Protein AF-A0A8T5RC63-F1 (afdb_monomer_lite)

Foldseek 3Di:
DVVVVVCVVVVPDDPDDDDDQDFDPPVVPQVVGVVCCCVPVCVPPDDPDDDDPDCPQDVPRRDDDDPDDDDDDDDDDDDDDDDDDPVCPPD

pLDDT: mean 92.61, std 4.64, range [62.06, 97.62]

Sequence (91 aa):
VIALKILKELDIKVEGNLILNAVADEETGGIFGTGWSVENPLKEIKCDFAIIGEASALSPLPKAILVGEKGHLQIKITTNGISGHSGMPSI

Secondary structure (DSSP, 8-state):
-HHHHHHHHTT---SS-------S-STT-SIIIIIHHHHTTTTTS--S-----S----SS-SS------PPP-------------TT-TT-

Radius of gyration: 23.57 Å; chains: 1; bounding box: 49×28×68 Å

Structure (mmCIF, N/CA/C/O backbone):
data_AF-A0A8T5RC63-F1
#
_entry.id   AF-A0A8T5RC63-F1
#
loop_
_atom_site.group_PDB
_atom_site.id
_atom_site.type_symbol
_atom_site.label_atom_id
_atom_site.label_alt_id
_atom_site.label_comp_id
_atom_site.label_asym_id
_atom_site.label_entity_id
_atom_site.label_seq_id
_atom_site.pdbx_PDB_ins_code
_atom_site.Cartn_x
_atom_site.Cartn_y
_atom_site.Cartn_z
_atom_site.occupancy
_atom_site.B_iso_or_equiv
_atom_site.auth_seq_id
_atom_site.auth_comp_id
_atom_site.auth_asym_id
_atom_site.auth_atom_id
_atom_site.pdbx_PDB_model_num
ATOM 1 N N . VAL A 1 1 ? -6.490 7.302 10.199 1.00 87.94 1 VAL A N 1
ATOM 2 C CA . VAL A 1 1 ? -5.844 7.376 11.540 1.00 87.94 1 VAL A CA 1
ATOM 3 C C . VAL A 1 1 ? -6.763 7.961 12.612 1.00 87.94 1 VAL A C 1
ATOM 5 O O . VAL A 1 1 ? -7.039 7.266 13.580 1.00 87.94 1 VAL A O 1
ATOM 8 N N . ILE A 1 2 ? -7.281 9.188 12.450 1.00 95.00 2 ILE A N 1
ATOM 9 C CA . ILE A 1 2 ? -8.118 9.851 13.475 1.00 95.00 2 ILE A CA 1
ATOM 10 C C . ILE A 1 2 ? -9.366 9.031 13.837 1.00 95.00 2 ILE A C 1
ATOM 12 O O . ILE A 1 2 ? -9.650 8.865 15.016 1.00 95.00 2 ILE A O 1
ATOM 16 N N . ALA A 1 3 ? -10.058 8.443 12.856 1.00 93.19 3 ALA A N 1
ATOM 17 C CA . ALA A 1 3 ? -11.234 7.607 13.115 1.00 93.19 3 ALA A CA 1
ATOM 18 C C . ALA A 1 3 ? -10.938 6.432 14.069 1.00 93.19 3 ALA A C 1
ATOM 20 O O . ALA A 1 3 ? -11.663 6.234 15.036 1.00 93.19 3 ALA A O 1
ATOM 21 N N . LEU A 1 4 ? -9.832 5.705 13.859 1.00 92.69 4 LEU A N 1
ATOM 22 C CA . LEU A 1 4 ? -9.421 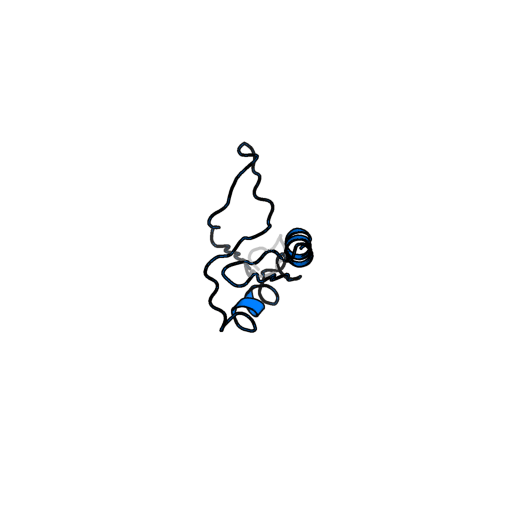4.606 14.744 1.00 92.69 4 LEU A CA 1
ATOM 23 C C . LEU A 1 4 ? -9.074 5.098 16.154 1.00 92.69 4 LEU A C 1
ATOM 25 O O . LEU A 1 4 ? -9.376 4.423 17.134 1.00 92.69 4 LEU A O 1
ATOM 29 N N . LYS A 1 5 ? -8.475 6.291 16.265 1.00 93.81 5 LYS A N 1
ATOM 30 C CA . LYS A 1 5 ? -8.198 6.923 17.560 1.00 93.81 5 LYS A CA 1
ATOM 31 C C . LYS A 1 5 ? -9.494 7.261 18.300 1.00 93.81 5 LYS A C 1
ATOM 33 O O . LYS A 1 5 ? -9.613 6.910 19.466 1.00 93.81 5 LYS A O 1
ATOM 38 N N . ILE A 1 6 ? -10.469 7.858 17.614 1.00 95.31 6 ILE A N 1
ATOM 39 C CA . ILE A 1 6 ? -11.784 8.175 18.188 1.00 95.31 6 ILE A CA 1
ATOM 40 C C . ILE A 1 6 ? -12.501 6.898 18.639 1.00 95.31 6 ILE A C 1
ATOM 42 O O . ILE A 1 6 ? -12.996 6.850 19.757 1.00 95.31 6 ILE A O 1
ATOM 46 N N . LEU A 1 7 ? -12.518 5.842 17.817 1.00 93.25 7 LEU A N 1
ATOM 47 C CA . LEU A 1 7 ? -13.134 4.561 18.194 1.00 93.25 7 LEU A CA 1
ATOM 48 C C . LEU A 1 7 ? -12.524 3.983 19.476 1.00 93.25 7 LEU A C 1
ATOM 50 O O . LEU A 1 7 ? -13.251 3.481 20.331 1.00 93.25 7 LEU A O 1
ATOM 54 N N . LYS A 1 8 ? -11.200 4.101 19.624 1.00 91.94 8 LYS A N 1
ATOM 55 C CA . LYS A 1 8 ? -10.485 3.690 20.834 1.00 91.94 8 LYS A CA 1
ATOM 56 C C . LYS A 1 8 ? -10.818 4.574 22.040 1.00 91.94 8 LYS A C 1
ATOM 58 O O . LYS A 1 8 ? -11.004 4.046 23.129 1.00 91.94 8 LYS A O 1
ATOM 63 N N . GLU A 1 9 ? -10.880 5.893 21.866 1.00 96.12 9 GLU A N 1
ATOM 64 C CA . GLU A 1 9 ? -11.216 6.847 22.938 1.00 96.12 9 GLU A CA 1
ATOM 65 C C . GLU A 1 9 ? -12.660 6.696 23.430 1.00 96.12 9 GLU A C 1
ATOM 67 O O . GLU A 1 9 ? -12.923 6.859 24.617 1.00 96.12 9 GLU A O 1
ATOM 72 N N . LEU A 1 10 ? -13.581 6.339 22.534 1.00 96.81 10 LEU A N 1
ATOM 73 C CA . LEU A 1 10 ? -14.982 6.066 22.855 1.00 96.81 10 LEU A CA 1
ATOM 74 C C . LEU A 1 10 ? -15.216 4.662 23.450 1.00 96.81 10 LEU A C 1
ATOM 76 O O . LEU A 1 10 ? -16.361 4.322 23.735 1.00 96.81 10 LEU A O 1
ATOM 80 N N . ASP A 1 11 ? -14.166 3.847 23.607 1.00 93.69 11 ASP A N 1
ATOM 81 C CA . ASP A 1 11 ? -14.221 2.438 24.033 1.00 93.69 11 ASP A CA 1
ATOM 82 C C . ASP A 1 11 ? -15.284 1.606 23.286 1.00 93.69 11 ASP A C 1
ATOM 84 O O . ASP A 1 11 ? -15.951 0.735 23.850 1.00 93.69 11 ASP A O 1
ATOM 88 N N . ILE A 1 12 ? -15.454 1.875 21.986 1.00 93.50 12 ILE A N 1
ATOM 89 C CA . ILE A 1 12 ? -16.396 1.126 21.154 1.00 93.50 12 ILE A CA 1
ATOM 90 C C . ILE A 1 12 ? -15.896 -0.314 21.039 1.00 93.50 12 ILE A C 1
ATOM 92 O O . ILE A 1 12 ? -14.829 -0.579 20.479 1.00 93.50 12 ILE A O 1
ATOM 96 N N . LYS A 1 13 ? -16.687 -1.260 21.552 1.00 89.50 13 LYS A N 1
ATOM 97 C CA . LYS A 1 13 ? -16.423 -2.688 21.374 1.00 89.50 13 LYS A CA 1
ATOM 98 C C . LYS A 1 13 ? -16.772 -3.081 19.946 1.00 89.50 13 LYS A C 1
ATOM 100 O O . LYS A 1 13 ? -17.8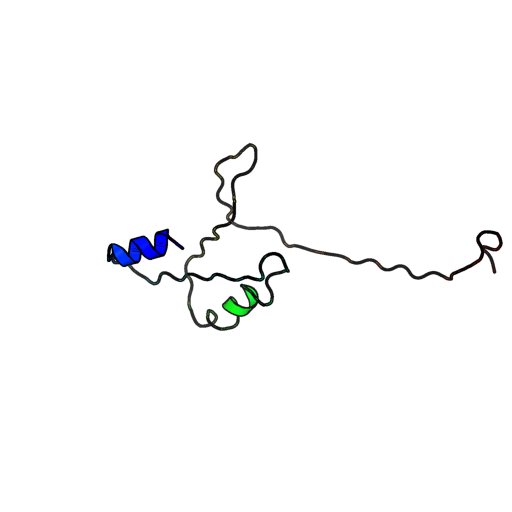90 -2.859 19.489 1.00 89.50 13 LYS A O 1
ATOM 105 N N . VAL A 1 14 ? -15.804 -3.668 19.257 1.00 87.19 14 VAL A N 1
ATOM 106 C CA . VAL A 1 14 ? -15.971 -4.224 17.917 1.00 87.19 14 VAL A CA 1
ATOM 107 C C . VAL A 1 14 ? -15.835 -5.736 17.983 1.00 87.19 14 VAL A C 1
ATOM 109 O O . VAL A 1 14 ? -15.011 -6.265 18.730 1.00 87.19 14 VAL A O 1
ATOM 112 N N . GLU A 1 15 ? -16.646 -6.437 17.199 1.00 87.88 15 GLU A N 1
ATOM 113 C CA . GLU A 1 15 ? -16.529 -7.881 17.019 1.00 87.88 15 GLU A CA 1
ATOM 114 C C . GLU A 1 15 ? -15.401 -8.151 16.012 1.00 87.88 15 GLU A C 1
ATOM 116 O O . GLU A 1 15 ? -15.630 -8.283 14.814 1.00 87.88 15 GLU A O 1
ATOM 121 N N . GLY A 1 16 ? -14.153 -8.130 16.489 1.00 89.31 16 GLY A N 1
ATOM 122 C CA . GLY A 1 16 ? -12.968 -8.404 15.673 1.00 89.31 16 GLY A CA 1
ATOM 123 C C . GLY A 1 16 ? -11.780 -7.494 15.975 1.00 89.31 16 GLY A C 1
ATOM 124 O O . GLY A 1 16 ? -11.743 -6.792 16.984 1.00 89.31 16 GLY A O 1
ATOM 125 N N . ASN A 1 17 ? -10.793 -7.515 15.077 1.00 90.75 17 ASN A N 1
ATOM 126 C CA . ASN A 1 17 ? -9.586 -6.699 15.176 1.00 90.75 17 ASN A CA 1
ATOM 127 C C . ASN A 1 17 ? -9.625 -5.554 14.160 1.00 90.75 17 ASN A C 1
ATOM 129 O O . ASN A 1 17 ? -9.948 -5.760 12.992 1.00 90.75 17 ASN A O 1
ATOM 133 N N . LEU A 1 18 ? -9.231 -4.355 14.592 1.00 92.25 18 LEU A N 1
ATOM 134 C CA . LEU A 1 18 ? -8.974 -3.226 13.700 1.00 92.25 18 LEU A CA 1
ATOM 135 C C . LEU A 1 18 ? -7.466 -3.027 13.570 1.00 92.25 18 LEU A C 1
ATOM 137 O O . LEU A 1 18 ? -6.787 -2.724 14.551 1.00 92.25 18 LEU A O 1
ATOM 141 N N . ILE A 1 19 ? -6.950 -3.180 12.352 1.00 93.38 19 ILE A N 1
ATOM 142 C CA . ILE A 1 19 ? -5.526 -3.046 12.040 1.00 93.38 19 ILE A CA 1
ATOM 143 C C . ILE A 1 19 ? -5.334 -1.809 11.166 1.00 93.38 19 ILE A C 1
ATOM 145 O O . ILE A 1 19 ? -6.014 -1.635 10.157 1.00 93.38 19 ILE A O 1
ATOM 149 N N . LEU A 1 20 ? -4.392 -0.946 11.552 1.00 94.75 20 LEU A N 1
ATOM 150 C CA . LEU A 1 20 ? -3.914 0.150 10.714 1.00 94.75 20 LEU A CA 1
ATOM 151 C C . LEU A 1 20 ? -2.565 -0.242 10.116 1.00 94.75 20 LEU A C 1
ATOM 153 O O . LEU A 1 20 ? -1.574 -0.288 10.840 1.00 94.75 20 LEU A O 1
ATOM 157 N N . ASN A 1 21 ? -2.523 -0.470 8.806 1.00 95.75 21 ASN A N 1
ATOM 158 C CA . ASN A 1 21 ? -1.273 -0.595 8.063 1.00 95.75 21 ASN A CA 1
ATOM 159 C C . ASN A 1 21 ? -1.003 0.726 7.333 1.00 95.75 21 ASN A C 1
ATOM 161 O O . ASN A 1 21 ? -1.743 1.087 6.422 1.00 95.75 21 ASN A O 1
ATOM 165 N N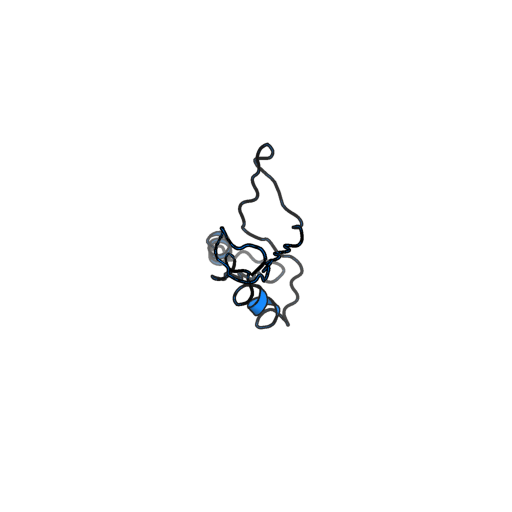 . ALA A 1 22 ? 0.022 1.460 7.762 1.00 95.38 22 ALA A N 1
ATOM 166 C CA . ALA A 1 22 ? 0.459 2.702 7.134 1.00 95.38 22 ALA A CA 1
ATOM 167 C C . ALA A 1 22 ? 1.922 2.549 6.716 1.00 95.38 22 ALA A C 1
ATOM 169 O O . ALA A 1 22 ? 2.757 2.162 7.533 1.00 95.38 22 ALA A O 1
ATOM 170 N N . VAL A 1 23 ? 2.218 2.842 5.453 1.00 95.88 23 VAL A N 1
ATOM 171 C CA . VAL A 1 23 ? 3.538 2.649 4.842 1.00 95.88 23 VAL A CA 1
ATOM 172 C C . VAL A 1 23 ? 3.960 3.918 4.106 1.00 95.88 23 VAL A C 1
ATOM 174 O O . VAL A 1 23 ? 3.111 4.723 3.735 1.00 95.88 23 VAL A O 1
ATOM 177 N N . ALA A 1 24 ? 5.266 4.114 3.924 1.00 95.25 24 ALA A N 1
ATOM 178 C CA . ALA A 1 24 ? 5.814 5.281 3.223 1.00 95.25 24 ALA A CA 1
ATOM 179 C C . ALA A 1 24 ? 6.152 5.006 1.745 1.00 95.25 24 ALA A C 1
ATOM 181 O O . ALA A 1 24 ? 6.260 5.938 0.958 1.00 95.25 24 ALA A O 1
ATOM 182 N N . ASP A 1 25 ? 6.335 3.736 1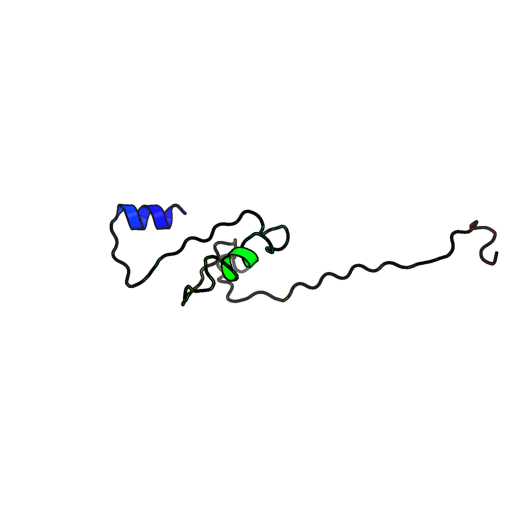.383 1.00 95.94 25 ASP A N 1
ATOM 183 C CA . ASP A 1 25 ? 6.638 3.273 0.027 1.00 95.94 25 ASP A CA 1
ATOM 184 C C . ASP A 1 25 ? 5.351 2.735 -0.601 1.00 95.94 25 ASP A C 1
ATOM 186 O O . ASP A 1 25 ? 5.108 1.535 -0.574 1.00 95.94 25 ASP A O 1
ATOM 190 N N . GLU A 1 26 ? 4.477 3.623 -1.062 1.00 94.94 26 GLU A N 1
ATOM 191 C CA . GLU A 1 26 ? 3.314 3.270 -1.892 1.00 94.94 26 GLU A CA 1
ATOM 192 C C . GLU A 1 26 ? 3.597 3.741 -3.327 1.00 94.94 26 GLU A C 1
ATOM 194 O O . GLU A 1 26 ? 3.750 2.923 -4.235 1.00 94.94 26 GLU A O 1
ATOM 199 N N . GLU A 1 27 ? 3.900 5.033 -3.461 1.00 93.06 27 GLU A N 1
ATOM 200 C CA . GLU A 1 27 ? 4.181 5.733 -4.722 1.00 93.06 27 GLU A CA 1
ATOM 201 C C . GLU A 1 27 ? 5.414 5.211 -5.486 1.00 93.06 27 GLU A C 1
ATOM 203 O O . GLU A 1 27 ? 5.585 5.469 -6.679 1.00 93.06 27 GLU A O 1
ATOM 208 N N . THR A 1 28 ? 6.314 4.486 -4.811 1.00 91.81 28 THR A N 1
ATOM 209 C CA . THR A 1 28 ? 7.538 3.916 -5.404 1.00 91.81 28 THR A CA 1
ATOM 210 C C . THR A 1 28 ? 7.435 2.423 -5.720 1.00 91.81 28 THR A C 1
ATOM 212 O O . THR A 1 28 ? 8.431 1.794 -6.085 1.00 91.81 28 THR A O 1
ATOM 215 N N . GLY A 1 29 ? 6.221 1.868 -5.668 1.00 89.88 29 GLY A N 1
ATOM 216 C CA . GLY A 1 29 ? 5.912 0.512 -6.121 1.00 89.88 29 GLY A CA 1
ATOM 217 C C . GLY A 1 29 ? 5.603 -0.484 -5.006 1.00 89.88 29 GLY A C 1
ATOM 218 O O . GLY A 1 29 ? 5.309 -1.639 -5.306 1.00 89.88 29 GLY A O 1
ATOM 219 N N . GLY A 1 30 ? 5.638 -0.084 -3.733 1.00 94.50 3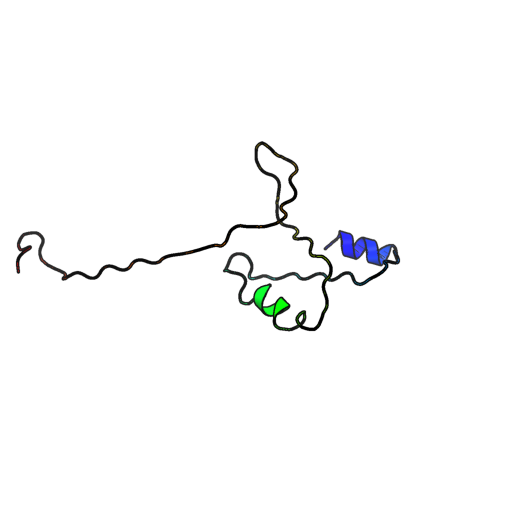0 GLY A N 1
ATOM 220 C CA . GLY A 1 30 ? 5.021 -0.882 -2.671 1.00 94.50 30 GLY A CA 1
ATOM 221 C C . GLY A 1 30 ? 5.858 -2.032 -2.117 1.00 94.50 30 GLY A C 1
ATOM 222 O O . GLY A 1 30 ? 5.385 -2.719 -1.210 1.00 94.50 30 GLY A O 1
ATOM 223 N N . ILE A 1 31 ? 7.067 -2.272 -2.635 1.00 96.00 31 ILE A N 1
ATOM 224 C CA . ILE A 1 31 ? 7.860 -3.474 -2.323 1.00 96.00 31 ILE A CA 1
ATOM 225 C C . ILE A 1 31 ? 8.289 -3.481 -0.852 1.00 96.00 31 ILE A C 1
ATOM 227 O O . ILE A 1 31 ? 8.117 -4.489 -0.168 1.00 96.00 31 ILE A O 1
ATOM 231 N N . PHE A 1 32 ? 8.813 -2.362 -0.353 1.00 96.56 32 PHE A N 1
ATOM 232 C CA . PHE A 1 32 ? 9.238 -2.203 1.040 1.00 96.56 32 PHE A CA 1
ATOM 233 C C . PHE A 1 32 ? 8.142 -1.599 1.928 1.00 96.56 32 PHE A C 1
ATOM 235 O O . PHE A 1 32 ? 8.306 -1.527 3.145 1.00 96.56 32 PHE A O 1
ATOM 242 N N . GLY A 1 33 ? 7.025 -1.179 1.332 1.00 97.25 33 GLY A N 1
ATOM 243 C CA . GLY A 1 33 ? 5.813 -0.761 2.023 1.00 97.25 33 GLY A CA 1
ATOM 244 C C . GLY A 1 33 ? 4.849 -1.925 2.247 1.00 97.25 33 GLY A C 1
ATOM 245 O O . GLY A 1 33 ? 5.134 -2.870 2.984 1.00 97.25 33 GLY A O 1
ATOM 246 N N . THR A 1 34 ? 3.668 -1.843 1.630 1.00 96.75 34 THR A N 1
ATOM 247 C CA . THR A 1 34 ? 2.578 -2.806 1.858 1.00 96.75 34 THR A CA 1
ATOM 248 C C . THR A 1 34 ? 2.960 -4.231 1.461 1.00 96.75 34 THR A C 1
ATOM 250 O O . THR A 1 34 ? 2.558 -5.165 2.153 1.00 96.75 34 THR A O 1
ATOM 253 N N . GLY A 1 35 ? 3.767 -4.412 0.409 1.00 96.56 35 GLY A N 1
ATOM 254 C CA . GLY A 1 35 ? 4.259 -5.725 -0.010 1.00 96.56 35 GLY A CA 1
ATOM 255 C C . GLY A 1 35 ? 5.033 -6.426 1.106 1.00 96.56 35 GLY A C 1
ATOM 256 O O . GLY A 1 35 ? 4.729 -7.566 1.453 1.00 96.56 35 GLY A O 1
ATOM 257 N N . TRP A 1 36 ? 5.959 -5.716 1.756 1.00 97.62 36 TRP A N 1
ATOM 258 C CA . TRP A 1 36 ? 6.668 -6.246 2.918 1.00 97.62 36 TRP A CA 1
ATOM 259 C C . TRP A 1 36 ? 5.727 -6.518 4.099 1.00 97.62 36 TRP A C 1
ATOM 261 O O . TRP A 1 36 ? 5.840 -7.575 4.721 1.00 97.62 36 TRP A O 1
ATOM 271 N N . SER A 1 37 ? 4.776 -5.618 4.392 1.00 97.19 37 SER A N 1
ATOM 272 C CA . SER A 1 37 ? 3.801 -5.815 5.477 1.00 97.19 37 SER A CA 1
ATOM 273 C C . SER A 1 37 ? 3.005 -7.114 5.315 1.00 97.19 37 SER A C 1
ATOM 275 O O . SER A 1 37 ? 2.861 -7.860 6.283 1.00 97.19 37 SER A O 1
ATOM 277 N N . VAL A 1 38 ? 2.512 -7.396 4.104 1.00 96.00 38 VAL A N 1
ATOM 278 C CA . VAL A 1 38 ? 1.723 -8.602 3.792 1.00 96.00 38 VAL A CA 1
ATOM 279 C C . VAL A 1 38 ? 2.557 -9.873 3.937 1.00 96.00 38 VAL A C 1
ATOM 281 O O . VAL A 1 38 ? 2.091 -10.838 4.531 1.00 96.00 38 VAL A O 1
ATOM 284 N N . GLU A 1 39 ? 3.802 -9.861 3.467 1.00 97.12 39 GLU A N 1
ATOM 285 C CA . GLU A 1 39 ? 4.681 -11.037 3.514 1.00 97.12 39 GLU A CA 1
ATOM 286 C C . GLU A 1 39 ? 5.353 -11.263 4.879 1.00 97.12 39 GLU A C 1
ATOM 288 O O . GLU A 1 39 ? 5.961 -12.313 5.098 1.00 97.12 39 GLU A O 1
ATOM 293 N N . ASN A 1 40 ? 5.267 -10.298 5.802 1.00 96.31 40 ASN A N 1
ATOM 294 C CA . ASN A 1 40 ? 5.948 -10.358 7.097 1.00 96.31 40 ASN A CA 1
ATOM 295 C C . ASN A 1 40 ? 4.964 -10.191 8.272 1.00 96.31 40 ASN A C 1
ATOM 297 O O . ASN A 1 40 ? 4.346 -11.187 8.653 1.00 96.31 40 ASN A O 1
ATOM 301 N N . PRO A 1 41 ? 4.775 -9.003 8.888 1.00 95.44 41 PRO A N 1
ATOM 302 C CA . PRO A 1 41 ? 3.997 -8.883 10.121 1.00 95.44 41 PRO A CA 1
ATOM 303 C C . PRO A 1 41 ? 2.518 -9.248 9.958 1.00 95.44 41 PRO A C 1
ATOM 305 O O . PRO A 1 41 ? 1.879 -9.602 10.945 1.00 95.44 41 PRO A O 1
ATOM 308 N N . LEU A 1 42 ? 1.966 -9.159 8.743 1.00 95.75 42 LEU A N 1
ATOM 309 C CA . LEU A 1 42 ? 0.569 -9.497 8.467 1.00 95.75 42 LEU A CA 1
ATOM 310 C C . LEU A 1 42 ? 0.387 -10.912 7.907 1.00 95.75 42 LEU A C 1
ATOM 312 O O . LEU A 1 42 ? -0.750 -11.354 7.789 1.00 95.75 42 LEU A O 1
ATOM 316 N N . LYS A 1 43 ? 1.468 -11.634 7.593 1.00 96.06 43 LYS A N 1
ATOM 317 C CA . LYS A 1 43 ? 1.404 -12.933 6.907 1.00 96.06 43 LYS A CA 1
ATOM 318 C C . LYS A 1 43 ? 0.564 -13.970 7.647 1.00 96.06 43 LYS A C 1
ATOM 320 O O . LYS A 1 43 ? -0.218 -14.693 7.040 1.00 96.06 43 LYS A O 1
ATOM 325 N N . GLU A 1 44 ? 0.719 -14.017 8.965 1.00 95.19 44 GLU A N 1
ATOM 326 C CA . GLU A 1 44 ? 0.010 -14.957 9.841 1.00 95.19 44 GLU A CA 1
ATOM 327 C C . GLU A 1 44 ? -1.341 -14.402 10.335 1.00 95.19 44 GLU A C 1
ATOM 329 O O . GLU A 1 44 ? -2.038 -15.041 11.124 1.00 95.19 44 GLU A O 1
ATOM 334 N N . ILE A 1 45 ? -1.725 -13.196 9.900 1.00 94.00 45 ILE A N 1
ATOM 335 C CA . ILE A 1 45 ? -2.964 -12.540 10.310 1.00 94.00 45 ILE A CA 1
ATOM 336 C C . ILE A 1 45 ? -4.016 -12.735 9.222 1.00 94.00 45 ILE A C 1
ATOM 338 O O . ILE A 1 45 ? -3.893 -12.240 8.103 1.00 94.00 45 ILE A O 1
ATOM 342 N N . LYS A 1 46 ? -5.116 -13.407 9.571 1.00 90.75 46 LYS A N 1
ATOM 343 C CA . LYS A 1 46 ? -6.275 -13.503 8.684 1.00 90.75 46 LYS A CA 1
ATOM 344 C C . LYS A 1 46 ? -7.015 -12.164 8.649 1.00 90.75 46 LYS A C 1
ATOM 346 O O . LYS A 1 46 ? -7.700 -11.807 9.605 1.00 90.75 46 LYS A O 1
ATOM 351 N N . CYS A 1 47 ? -6.894 -11.449 7.536 1.00 93.06 47 CYS A N 1
ATOM 352 C CA . CYS A 1 47 ? -7.671 -10.244 7.263 1.00 93.06 47 CYS A CA 1
ATOM 353 C C . CYS A 1 47 ? -8.913 -10.607 6.441 1.00 93.06 47 CYS A C 1
ATOM 355 O O . CYS A 1 47 ? -8.791 -11.009 5.287 1.00 93.06 47 CYS A O 1
ATOM 357 N N . ASP A 1 48 ? -10.106 -10.460 7.022 1.00 94.62 48 ASP A N 1
ATOM 358 C CA . ASP A 1 48 ? -11.365 -10.727 6.309 1.00 94.62 48 ASP A CA 1
ATOM 359 C C . ASP A 1 48 ? -11.750 -9.582 5.354 1.00 94.62 48 ASP A C 1
ATOM 361 O O . ASP A 1 48 ? -12.375 -9.817 4.322 1.00 94.62 48 ASP A O 1
ATOM 365 N N . PHE A 1 49 ? -11.344 -8.347 5.675 1.00 94.06 49 PHE A N 1
ATOM 366 C CA . PHE A 1 49 ? -11.635 -7.148 4.887 1.00 94.06 49 PHE A CA 1
ATOM 367 C C . PHE A 1 49 ? -10.450 -6.178 4.879 1.00 94.06 49 PHE A C 1
ATOM 369 O O . PHE A 1 49 ? -9.734 -6.048 5.873 1.00 94.06 49 PHE A O 1
ATOM 376 N N . ALA A 1 50 ? -10.293 -5.443 3.777 1.00 94.81 50 ALA A N 1
ATOM 377 C CA . ALA A 1 50 ? -9.357 -4.333 3.656 1.00 94.81 50 ALA A CA 1
ATOM 378 C C . ALA A 1 50 ? -10.085 -3.098 3.110 1.00 94.81 50 ALA A C 1
ATOM 380 O O . ALA A 1 50 ? -10.827 -3.188 2.133 1.00 94.81 50 ALA A O 1
ATOM 381 N N . ILE A 1 51 ? -9.866 -1.946 3.744 1.00 94.81 51 ILE A N 1
ATOM 382 C CA . ILE A 1 51 ? -10.348 -0.646 3.268 1.00 94.81 51 ILE A CA 1
ATOM 383 C C . ILE A 1 51 ? -9.120 0.194 2.950 1.00 94.81 51 ILE A C 1
ATOM 385 O O . ILE A 1 51 ? -8.330 0.504 3.842 1.00 94.81 51 ILE A O 1
ATOM 389 N N . ILE A 1 52 ? -8.973 0.560 1.681 1.00 94.69 52 ILE A N 1
ATOM 390 C CA . ILE A 1 52 ? -7.884 1.409 1.209 1.00 94.69 52 ILE A CA 1
ATOM 391 C C . ILE A 1 52 ? -8.371 2.857 1.214 1.00 94.69 52 ILE A C 1
ATOM 393 O O . ILE A 1 52 ? -9.413 3.170 0.646 1.00 94.69 52 ILE A O 1
ATOM 397 N N . GLY A 1 53 ? -7.641 3.728 1.910 1.00 92.81 53 GLY A N 1
ATOM 398 C CA . GLY A 1 53 ? -8.028 5.122 2.150 1.00 92.81 53 GLY A CA 1
ATOM 399 C C . GLY A 1 53 ? -7.696 6.093 1.015 1.00 92.81 53 GLY A C 1
ATOM 400 O O . GLY A 1 53 ? -7.650 7.293 1.274 1.00 92.81 53 GLY A O 1
ATOM 401 N N . GLU A 1 54 ? -7.435 5.585 -0.190 1.00 92.25 54 GLU A N 1
ATOM 402 C CA . GLU A 1 54 ? -7.083 6.396 -1.356 1.00 92.25 54 GLU A CA 1
ATOM 403 C C . GLU A 1 54 ? -8.257 7.245 -1.849 1.00 92.25 54 GLU A C 1
ATOM 405 O O . GLU A 1 54 ? -9.435 6.916 -1.664 1.00 92.25 54 GLU A O 1
ATOM 410 N N . ALA A 1 55 ? -7.934 8.354 -2.514 1.00 91.62 55 ALA A N 1
ATOM 411 C CA . ALA A 1 55 ? -8.944 9.196 -3.135 1.00 91.62 55 ALA A CA 1
ATOM 412 C C . ALA A 1 55 ? -9.640 8.437 -4.279 1.00 91.62 55 ALA A C 1
ATOM 414 O O . ALA A 1 55 ? -9.057 8.179 -5.326 1.00 91.62 55 ALA A O 1
ATOM 415 N N . SER A 1 56 ? -10.918 8.109 -4.092 1.00 92.06 56 SER A N 1
ATOM 416 C CA . SER A 1 56 ? -11.704 7.335 -5.060 1.00 92.06 56 SER A CA 1
ATOM 417 C C . SER A 1 56 ? -12.652 8.179 -5.917 1.00 92.06 56 SER A C 1
ATOM 419 O O . SER A 1 56 ? -13.284 7.659 -6.834 1.00 92.06 56 SER A O 1
ATOM 421 N N . ALA A 1 57 ? -12.805 9.470 -5.616 1.00 89.19 57 ALA A N 1
ATOM 422 C CA . ALA A 1 57 ? -13.688 10.356 -6.366 1.00 89.19 57 ALA A CA 1
ATOM 423 C C . ALA A 1 57 ? -13.155 10.576 -7.789 1.00 89.19 57 ALA A C 1
ATOM 425 O O . ALA A 1 57 ? -12.014 10.988 -7.981 1.00 89.19 57 ALA A O 1
ATOM 426 N N . LEU A 1 58 ? -14.003 10.352 -8.790 1.00 84.31 58 LEU A N 1
ATOM 427 C CA . LEU A 1 58 ? -13.672 10.528 -10.205 1.00 84.31 58 LEU A CA 1
ATOM 428 C C . LEU A 1 58 ? -14.691 11.476 -10.835 1.00 84.31 58 LEU A C 1
ATOM 430 O O . LEU A 1 58 ? -15.833 11.528 -10.407 1.00 84.31 58 LEU A O 1
ATOM 434 N N . SER A 1 59 ? -14.346 12.226 -11.876 1.00 84.81 59 SER A N 1
ATOM 435 C CA . SER A 1 59 ? -15.390 12.862 -12.695 1.00 84.81 59 SER A CA 1
ATOM 436 C C . SER A 1 59 ? -15.910 11.830 -13.701 1.00 84.81 59 SER A C 1
ATOM 438 O O . SER A 1 59 ? -15.082 11.169 -14.330 1.00 84.81 59 SER A O 1
ATOM 440 N N . PRO A 1 60 ? -17.232 11.638 -13.881 1.00 87.12 60 PRO A N 1
ATOM 441 C CA . PRO A 1 60 ? -18.367 12.375 -13.309 1.00 87.12 60 PRO A CA 1
ATOM 442 C C . PRO A 1 60 ? -18.972 11.745 -12.032 1.00 87.12 60 PRO A C 1
ATOM 444 O O . PRO A 1 60 ? -20.088 12.086 -11.649 1.00 87.12 60 PRO A O 1
ATOM 447 N N . LEU A 1 61 ? -18.278 10.803 -11.388 1.00 84.50 61 LEU A N 1
ATOM 448 C CA . LEU A 1 61 ? -18.700 10.072 -10.185 1.00 84.50 61 LEU A CA 1
ATOM 449 C C . LEU A 1 61 ? -17.987 10.599 -8.916 1.00 84.50 61 LEU A C 1
ATOM 451 O O . LEU A 1 61 ? -17.048 9.965 -8.423 1.00 84.50 61 LEU A O 1
ATOM 455 N N . PRO A 1 62 ? -18.423 11.736 -8.334 1.00 84.06 62 PRO A N 1
ATOM 456 C CA . PRO A 1 62 ? -17.728 12.389 -7.216 1.00 84.06 62 PRO A CA 1
ATOM 457 C C . PRO A 1 62 ? -17.721 11.559 -5.922 1.00 84.06 62 PRO A C 1
ATOM 459 O O . PRO A 1 62 ? -17.065 11.927 -4.952 1.00 84.06 62 PRO A O 1
ATOM 462 N N . LYS A 1 63 ? -18.473 10.455 -5.888 1.00 88.06 63 LYS A N 1
ATOM 463 C CA . LYS A 1 63 ? -18.472 9.454 -4.824 1.00 88.06 63 LYS A CA 1
ATOM 464 C C . LYS A 1 63 ? -18.424 8.082 -5.483 1.00 88.06 63 LYS A C 1
ATOM 466 O O . LYS A 1 63 ? -19.447 7.605 -5.969 1.00 88.06 63 LYS A O 1
ATOM 471 N N . ALA A 1 64 ? -17.250 7.468 -5.505 1.00 90.62 64 ALA A N 1
ATOM 472 C CA . ALA A 1 64 ? -17.082 6.104 -5.982 1.00 90.62 64 ALA A CA 1
ATOM 473 C C . ALA A 1 64 ? -16.393 5.252 -4.914 1.00 90.62 64 ALA A C 1
ATOM 475 O O . ALA A 1 64 ? -15.652 5.762 -4.074 1.00 90.62 64 ALA A O 1
ATOM 476 N N . ILE A 1 65 ? -16.665 3.951 -4.939 1.00 91.38 65 ILE A N 1
ATOM 477 C CA . ILE A 1 65 ? -15.941 2.944 -4.166 1.00 91.38 65 ILE A CA 1
ATOM 478 C C . ILE A 1 65 ? -15.272 2.042 -5.193 1.00 91.38 65 ILE A C 1
ATOM 480 O O . ILE A 1 65 ? -15.949 1.479 -6.054 1.00 91.38 65 ILE A O 1
ATOM 484 N N . LEU A 1 66 ? -13.948 1.941 -5.118 1.00 92.31 66 LEU A N 1
ATOM 485 C CA . LEU A 1 66 ? -13.170 1.075 -5.993 1.00 92.31 66 LEU A CA 1
ATOM 486 C C . LEU A 1 66 ? -13.058 -0.300 -5.332 1.00 92.31 66 LEU A C 1
ATOM 488 O O . LEU A 1 66 ? -12.659 -0.406 -4.176 1.00 92.31 66 LEU A O 1
ATOM 492 N N . VAL A 1 67 ? -13.447 -1.346 -6.061 1.00 94.00 67 VAL A N 1
ATOM 493 C CA . VAL A 1 67 ? -13.420 -2.743 -5.582 1.00 94.00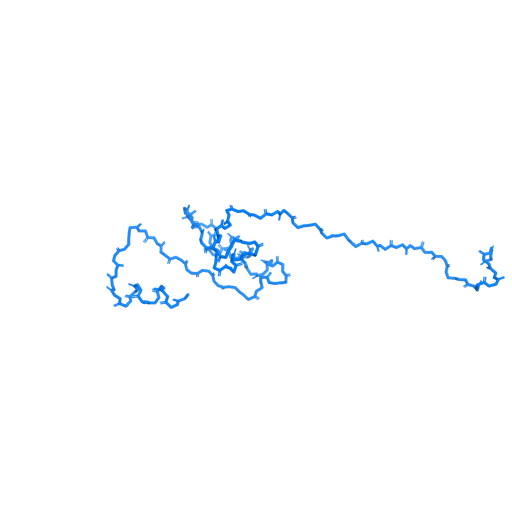 67 VAL A CA 1
ATOM 494 C C . VAL A 1 67 ? -12.247 -3.544 -6.154 1.00 94.00 67 VAL A C 1
ATOM 496 O O . VAL A 1 67 ? -12.081 -4.716 -5.837 1.00 94.00 67 VAL A O 1
ATOM 499 N N . GLY A 1 68 ? -11.440 -2.919 -7.010 1.00 92.62 68 GLY A N 1
ATOM 500 C CA . GLY A 1 68 ? -10.272 -3.519 -7.638 1.00 92.62 68 GLY A CA 1
ATOM 501 C C . GLY A 1 68 ? -9.546 -2.520 -8.534 1.00 92.62 68 GLY A C 1
ATOM 502 O O . GLY A 1 68 ? -10.092 -1.466 -8.860 1.00 92.62 68 GLY A O 1
ATOM 503 N N . GLU A 1 69 ? -8.333 -2.883 -8.938 1.00 92.25 69 GLU A N 1
ATOM 504 C CA . GLU A 1 69 ? -7.460 -2.102 -9.818 1.00 92.25 69 GLU A CA 1
ATOM 505 C C . GLU A 1 69 ? -6.920 -3.004 -10.939 1.00 92.25 69 GLU A C 1
ATOM 507 O O . GLU A 1 69 ? -6.879 -4.232 -10.810 1.00 92.25 69 GLU A O 1
ATOM 512 N N . LYS A 1 70 ? -6.531 -2.407 -12.067 1.00 95.19 70 LYS A N 1
ATOM 513 C CA . LYS A 1 70 ? -5.886 -3.132 -13.166 1.00 95.19 70 LYS A CA 1
ATOM 514 C C . LYS A 1 70 ? -4.431 -3.441 -12.812 1.00 95.19 70 LYS A C 1
ATOM 516 O O . LYS A 1 70 ? -3.790 -2.733 -12.046 1.00 95.19 70 LYS A O 1
ATOM 521 N N . GLY A 1 71 ? -3.871 -4.473 -13.441 1.00 92.81 71 GLY A N 1
ATOM 522 C CA . GLY A 1 71 ? -2.433 -4.722 -13.359 1.00 92.81 71 GLY A CA 1
ATOM 523 C C . GLY A 1 71 ? -1.621 -3.577 -13.978 1.00 92.81 71 GLY A C 1
ATOM 524 O O . GLY A 1 71 ? -2.002 -3.027 -15.014 1.00 92.81 71 GLY A O 1
ATOM 525 N N . HIS A 1 72 ? -0.484 -3.254 -13.365 1.00 90.75 72 HIS A N 1
ATOM 526 C CA . HIS A 1 72 ? 0.485 -2.295 -13.890 1.00 90.75 72 HIS A CA 1
ATOM 527 C C . HIS A 1 72 ? 1.613 -3.034 -14.626 1.00 90.75 72 HIS A C 1
ATOM 529 O O . HIS A 1 72 ? 2.264 -3.909 -14.056 1.00 90.75 72 HIS A O 1
ATOM 535 N N . LEU A 1 73 ? 1.853 -2.686 -15.894 1.00 93.62 73 LEU A N 1
ATOM 536 C CA . LEU A 1 73 ? 2.949 -3.220 -16.706 1.00 93.62 73 LEU A CA 1
ATOM 537 C C . LEU A 1 73 ? 3.788 -2.064 -17.251 1.00 93.62 73 LEU A C 1
ATOM 539 O O . LEU A 1 73 ? 3.309 -1.279 -18.068 1.00 93.62 73 LEU A O 1
ATOM 543 N N . GLN A 1 74 ? 5.056 -2.007 -16.849 1.00 93.62 74 GLN A N 1
ATOM 544 C CA . GLN A 1 74 ? 6.021 -1.036 -17.356 1.00 93.62 74 GLN A CA 1
ATOM 545 C C . GLN A 1 74 ? 7.071 -1.739 -18.219 1.00 93.62 74 GLN A C 1
ATOM 547 O O . GLN A 1 74 ? 7.740 -2.669 -17.771 1.00 93.62 74 GLN A O 1
ATOM 552 N N . ILE A 1 75 ? 7.234 -1.281 -19.462 1.00 96.69 75 ILE A N 1
ATOM 553 C CA . ILE A 1 75 ? 8.208 -1.828 -20.414 1.00 96.69 75 ILE A CA 1
ATOM 554 C C . ILE A 1 75 ? 9.272 -0.766 -20.683 1.00 96.69 75 ILE A C 1
ATOM 556 O O . ILE A 1 75 ? 8.960 0.337 -21.128 1.00 96.69 75 ILE A O 1
ATOM 560 N N . LYS A 1 76 ? 10.542 -1.110 -20.451 1.00 97.00 76 LYS A N 1
ATOM 561 C CA . LYS A 1 76 ? 11.690 -0.291 -20.856 1.00 97.00 76 LYS A CA 1
ATOM 562 C C . LYS A 1 76 ? 12.309 -0.887 -22.116 1.00 97.00 76 LYS A C 1
ATOM 564 O O . LYS A 1 76 ? 12.840 -1.992 -22.075 1.00 97.00 76 LYS A O 1
ATOM 569 N N . ILE A 1 77 ? 12.249 -0.149 -23.222 1.00 97.19 77 ILE A N 1
ATOM 570 C CA . ILE A 1 77 ? 12.821 -0.568 -24.506 1.00 97.19 77 ILE A CA 1
ATOM 571 C C . ILE A 1 77 ? 14.166 0.132 -24.693 1.00 97.19 77 ILE A C 1
ATOM 573 O O . ILE A 1 77 ? 14.231 1.359 -24.712 1.00 97.19 77 ILE A O 1
ATOM 577 N N . THR A 1 78 ? 15.224 -0.656 -24.858 1.00 97.19 78 THR A N 1
ATOM 578 C CA . THR A 1 78 ? 16.553 -0.166 -25.238 1.00 97.19 78 THR A CA 1
ATOM 579 C C . THR A 1 78 ? 16.887 -0.713 -26.619 1.00 97.19 78 THR A C 1
ATOM 581 O O . THR A 1 78 ? 16.900 -1.929 -26.811 1.00 97.19 78 THR A O 1
ATOM 584 N N . THR A 1 79 ? 17.163 0.167 -27.579 1.00 96.50 79 THR A N 1
ATOM 585 C CA . THR A 1 79 ? 17.660 -0.218 -28.905 1.00 96.50 79 THR A CA 1
ATOM 586 C C . THR A 1 79 ? 19.164 0.011 -28.970 1.00 96.50 79 THR A C 1
ATOM 588 O O . THR A 1 79 ? 19.682 0.984 -28.426 1.00 96.50 79 THR A O 1
ATOM 591 N N . ASN A 1 80 ? 19.875 -0.909 -29.617 1.00 94.88 80 ASN A N 1
ATOM 592 C CA . ASN A 1 80 ? 21.312 -0.794 -29.835 1.00 94.88 80 ASN A CA 1
ATOM 593 C C . ASN A 1 80 ? 21.556 -0.510 -31.313 1.00 94.88 80 ASN A C 1
ATOM 595 O O . ASN A 1 80 ? 20.978 -1.166 -32.179 1.00 94.88 80 ASN A O 1
ATOM 599 N N . GLY A 1 81 ? 22.414 0.464 -31.582 1.00 92.50 81 GLY A N 1
ATOM 600 C CA . GLY A 1 81 ? 22.894 0.792 -32.915 1.00 92.50 81 GLY A CA 1
ATOM 601 C C . GLY A 1 81 ? 24.400 1.002 -32.888 1.00 92.50 81 GLY A C 1
ATOM 602 O O . GLY A 1 81 ? 25.035 0.921 -31.836 1.00 92.50 81 GLY A O 1
ATOM 603 N N . ILE A 1 82 ? 24.966 1.289 -34.051 1.00 91.75 82 ILE A N 1
ATOM 604 C CA . ILE A 1 82 ? 26.367 1.679 -34.179 1.00 91.75 82 ILE A CA 1
ATOM 605 C C . ILE A 1 82 ? 26.394 3.204 -34.301 1.00 91.75 82 ILE A C 1
ATOM 607 O O . ILE A 1 82 ? 25.662 3.774 -35.109 1.00 91.75 82 ILE A O 1
ATOM 611 N N . SER A 1 83 ? 27.195 3.875 -33.470 1.00 91.69 83 SER A N 1
ATOM 612 C CA . SER A 1 83 ? 27.398 5.323 -33.585 1.00 91.69 83 SER A CA 1
ATOM 613 C C . SER A 1 83 ? 28.238 5.620 -34.827 1.00 91.69 83 SER A C 1
ATOM 615 O O . SER A 1 83 ? 29.309 5.041 -34.980 1.00 91.69 83 SER A O 1
ATOM 617 N N . GLY A 1 84 ? 27.791 6.545 -35.676 1.00 91.44 84 GLY A N 1
ATOM 618 C CA . GLY A 1 84 ? 28.462 6.883 -36.933 1.00 91.44 84 GLY A CA 1
ATOM 619 C C . GLY A 1 84 ? 28.288 8.350 -37.320 1.00 91.44 84 GLY A C 1
ATOM 620 O O . GLY A 1 84 ? 27.465 9.072 -36.753 1.00 91.44 84 GLY A O 1
ATOM 621 N N . HIS A 1 85 ? 29.084 8.808 -38.286 1.00 91.19 85 HIS A N 1
ATOM 622 C CA . HIS A 1 85 ? 28.949 10.152 -38.843 1.00 91.19 85 HIS A CA 1
ATOM 623 C C . HIS A 1 85 ? 27.708 10.214 -39.747 1.00 91.19 85 HIS A C 1
ATOM 625 O O . HIS A 1 85 ? 27.547 9.366 -40.620 1.00 91.19 85 HIS A O 1
ATOM 631 N N . SER A 1 86 ? 26.856 11.237 -39.611 1.00 90.88 86 SER A N 1
ATOM 632 C CA . SER A 1 86 ? 25.593 11.331 -40.373 1.00 90.88 86 SER A CA 1
ATOM 633 C C . SER A 1 86 ? 25.787 11.330 -41.896 1.00 90.88 86 SER A C 1
ATOM 635 O O . SER A 1 86 ? 24.949 10.815 -42.629 1.00 90.88 86 SER A O 1
ATOM 637 N N . GLY A 1 87 ? 26.914 11.863 -42.375 1.00 93.44 87 GLY A N 1
ATOM 638 C CA . GLY A 1 87 ? 27.318 11.825 -43.787 1.00 93.44 87 GLY A CA 1
ATOM 639 C C . GLY A 1 87 ? 27.935 10.503 -44.270 1.00 93.44 87 GLY A C 1
ATOM 640 O O . GLY A 1 87 ? 28.220 10.384 -45.456 1.00 93.44 87 GLY A O 1
ATOM 641 N N . MET A 1 88 ? 28.168 9.526 -43.387 1.00 91.75 88 MET A N 1
ATOM 642 C CA . MET A 1 88 ? 28.724 8.207 -43.726 1.00 91.75 88 MET A CA 1
ATOM 643 C C . MET A 1 88 ? 27.889 7.087 -43.081 1.00 91.75 88 MET A C 1
ATOM 645 O O . MET A 1 88 ? 28.384 6.371 -42.221 1.00 91.75 88 MET A O 1
ATOM 649 N N . PRO A 1 89 ? 26.613 6.925 -43.475 1.00 85.69 89 PRO A N 1
ATOM 650 C CA . PRO A 1 89 ? 25.695 5.974 -42.839 1.00 85.69 89 PRO A CA 1
ATOM 651 C C . PRO A 1 89 ? 26.047 4.498 -43.089 1.00 85.69 89 PRO A C 1
ATOM 653 O O . PRO A 1 89 ? 25.515 3.622 -42.414 1.00 85.69 89 PRO A O 1
ATOM 656 N N . SER A 1 90 ? 26.900 4.225 -44.076 1.00 84.56 90 SER A N 1
ATOM 657 C CA . SER A 1 90 ? 27.285 2.873 -44.498 1.00 84.56 90 SER A CA 1
ATOM 658 C C . SER A 1 90 ? 28.639 2.415 -43.944 1.00 84.56 90 SER A C 1
ATOM 660 O O . SER A 1 90 ? 29.071 1.317 -44.293 1.00 84.56 90 SER A O 1
ATOM 662 N N . ILE A 1 91 ? 29.333 3.272 -43.185 1.00 62.06 91 ILE A N 1
ATOM 663 C CA . ILE A 1 91 ? 30.689 3.038 -42.661 1.00 62.06 91 ILE A CA 1
ATOM 664 C C . ILE A 1 91 ? 30.626 2.887 -41.145 1.00 62.06 91 ILE A C 1
ATOM 666 O O . ILE A 1 91 ? 29.971 3.739 -40.504 1.00 62.06 91 ILE A O 1
#